Protein AF-A0A955QRC3-F1 (afdb_monomer)

Foldseek 3Di:
DDDDDDDDPPPVPPVPPVVCVVCVVVVQPPQEAADDDPPPDADDQKDKDWDWDADPNDIKIKMKMKGFADPDDGHYPLLVLLVVLVVVVQVVCCVVPVDHDPPHDDDPVSSCVSSVHDPDPVSSVVSVSSVVRQCRMKMWMWMDDPPDIDIDMDGPDPDDDDDDDDDD

pLDDT: mean 80.68, std 18.02, range [31.7, 97.19]

Nearest PDB structures (foldseek):
  5tbf-assembly1_B  TM=7.190E-01  e=4.037E-05  Vibrio cholerae
  3aae-assembly1_A  TM=4.212E-01  e=6.465E+00  Gallus gallus
  2e3r-assembly1_A  TM=3.367E-01  e=7.789E+00  Homo sapiens

Structure (mmCIF, N/CA/C/O backbone):
data_AF-A0A955QRC3-F1
#
_entry.id   AF-A0A955QRC3-F1
#
loop_
_atom_site.group_PDB
_atom_site.id
_atom_site.type_symbol
_atom_site.label_atom_id
_atom_site.label_alt_id
_atom_site.label_comp_id
_atom_site.label_asym_id
_atom_site.label_entity_id
_atom_site.label_seq_id
_atom_site.pdbx_PDB_ins_code
_atom_site.Cartn_x
_atom_site.Cartn_y
_atom_site.Cartn_z
_atom_site.occupancy
_atom_site.B_iso_or_equiv
_atom_site.auth_seq_id
_atom_site.auth_comp_id
_atom_site.auth_asym_id
_atom_site.auth_atom_id
_atom_site.pdbx_PDB_model_num
ATOM 1 N N . MET A 1 1 ? -54.615 -20.384 0.989 1.00 40.84 1 MET A N 1
ATOM 2 C CA . MET A 1 1 ? -53.995 -19.563 -0.076 1.00 40.84 1 MET A CA 1
ATOM 3 C C . MET A 1 1 ? -52.581 -19.207 0.363 1.00 40.84 1 MET A C 1
ATOM 5 O O . MET A 1 1 ? -52.415 -18.686 1.458 1.00 40.84 1 MET A O 1
ATOM 9 N N . LYS A 1 2 ? -51.570 -19.609 -0.416 1.00 36.28 2 LYS A N 1
ATOM 10 C CA . LYS A 1 2 ? -50.143 -19.397 -0.118 1.00 36.28 2 LYS A CA 1
ATOM 11 C C . LYS A 1 2 ? -49.792 -17.924 -0.366 1.00 36.28 2 LYS A C 1
ATOM 13 O O . LYS A 1 2 ? -50.120 -17.412 -1.429 1.00 36.28 2 LYS A O 1
ATOM 18 N N . LYS A 1 3 ? -49.151 -17.258 0.601 1.00 38.81 3 LYS A N 1
ATOM 19 C CA . LYS A 1 3 ? -48.540 -15.935 0.399 1.00 38.81 3 LYS A CA 1
ATOM 20 C C . LYS A 1 3 ? -47.285 -16.113 -0.459 1.00 38.81 3 LYS A C 1
ATOM 22 O O . LYS A 1 3 ? -46.426 -16.920 -0.110 1.00 38.81 3 LYS A O 1
ATOM 27 N N . SER A 1 4 ? -47.216 -15.399 -1.574 1.00 38.09 4 SER A N 1
ATOM 28 C CA . SER A 1 4 ? -46.005 -15.215 -2.373 1.00 38.09 4 SER A CA 1
ATOM 29 C C . SER A 1 4 ? -44.936 -14.468 -1.557 1.00 38.09 4 SER A C 1
ATOM 31 O O . SER A 1 4 ? -45.292 -13.624 -0.727 1.00 38.09 4 SER A O 1
ATOM 33 N N . PRO A 1 5 ? -43.640 -14.778 -1.738 1.00 42.66 5 PRO A N 1
ATOM 34 C CA . PRO A 1 5 ? -42.565 -14.005 -1.128 1.00 42.66 5 PRO A CA 1
ATOM 35 C C . PRO A 1 5 ? -42.422 -12.650 -1.848 1.00 42.66 5 PRO A C 1
ATOM 37 O O . PRO A 1 5 ? -42.706 -12.581 -3.046 1.00 42.66 5 PRO A O 1
ATOM 40 N N . PRO A 1 6 ? -42.023 -11.574 -1.146 1.00 40.44 6 PRO A N 1
ATOM 41 C CA . PRO A 1 6 ? -41.740 -10.299 -1.786 1.00 40.44 6 PRO A CA 1
ATOM 42 C C . PRO A 1 6 ? -40.516 -10.410 -2.699 1.00 40.44 6 PRO A C 1
ATOM 44 O O . PRO A 1 6 ? -39.547 -11.102 -2.380 1.00 40.44 6 PRO A O 1
ATOM 47 N N . ASP A 1 7 ? -40.660 -9.725 -3.830 1.00 37.44 7 ASP A N 1
ATOM 48 C CA . ASP A 1 7 ? -39.796 -9.673 -5.002 1.00 37.44 7 ASP A CA 1
ATOM 49 C C . ASP A 1 7 ? -38.316 -9.457 -4.700 1.00 37.44 7 ASP A C 1
ATOM 51 O O . ASP A 1 7 ? -37.928 -8.818 -3.716 1.00 37.44 7 ASP A O 1
ATOM 55 N N . SER A 1 8 ? -37.509 -10.005 -5.603 1.00 37.31 8 SER A N 1
ATOM 56 C CA . SER A 1 8 ? -36.061 -9.941 -5.615 1.00 37.31 8 SER A CA 1
ATOM 57 C C . SER A 1 8 ? -35.552 -8.517 -5.446 1.00 37.31 8 SER A C 1
ATOM 59 O O . SER A 1 8 ? -35.914 -7.573 -6.142 1.00 37.31 8 SER A O 1
ATOM 61 N N . THR A 1 9 ? -34.638 -8.414 -4.496 1.00 40.16 9 THR A N 1
ATOM 62 C CA . THR A 1 9 ? -33.680 -7.344 -4.301 1.00 40.16 9 THR A CA 1
ATOM 63 C C . THR A 1 9 ? -32.808 -7.167 -5.547 1.00 40.16 9 THR A C 1
ATOM 65 O O . THR A 1 9 ? -31.620 -7.462 -5.508 1.00 40.16 9 THR A O 1
ATOM 68 N N . ASP A 1 10 ? -33.351 -6.639 -6.636 1.00 35.91 10 ASP A N 1
ATOM 69 C CA . ASP A 1 10 ? -32.540 -6.101 -7.726 1.00 35.91 10 ASP A CA 1
ATOM 70 C C . ASP A 1 10 ? -32.256 -4.631 -7.415 1.00 35.91 10 ASP A C 1
ATOM 72 O O . ASP A 1 10 ? -32.637 -3.691 -8.108 1.00 35.91 10 ASP A O 1
ATOM 76 N N . LEU A 1 11 ? -31.552 -4.443 -6.292 1.00 34.88 11 LEU A N 1
ATOM 77 C CA . LEU A 1 11 ? -30.587 -3.363 -6.218 1.00 34.88 11 LEU A CA 1
ATOM 78 C C . LEU A 1 11 ? -29.643 -3.637 -7.384 1.00 34.88 11 LEU A C 1
ATOM 80 O O . LEU A 1 11 ? -28.850 -4.576 -7.312 1.00 34.88 11 LEU A O 1
ATOM 84 N N . GLU A 1 12 ? -29.746 -2.849 -8.451 1.00 34.78 12 GLU A N 1
ATOM 85 C CA . GLU A 1 12 ? -28.643 -2.655 -9.382 1.00 34.78 12 GLU A CA 1
ATOM 86 C C . GLU A 1 12 ? -27.457 -2.170 -8.545 1.00 34.78 12 GLU A C 1
ATOM 88 O O . GLU A 1 12 ? -27.216 -0.979 -8.344 1.00 34.78 12 GLU A O 1
ATOM 93 N N . VAL A 1 13 ? -26.731 -3.128 -7.973 1.00 38.34 13 VAL A N 1
ATOM 94 C CA . VAL A 1 13 ? -25.383 -2.930 -7.495 1.00 38.34 13 VAL A CA 1
ATOM 95 C C . VAL A 1 13 ? -24.635 -2.644 -8.777 1.00 38.34 13 VAL A C 1
ATOM 97 O O . VAL A 1 13 ? -24.210 -3.563 -9.473 1.00 38.34 13 VAL A O 1
ATOM 100 N N . LEU A 1 14 ? -24.542 -1.358 -9.122 1.00 31.70 14 LEU A N 1
ATOM 101 C CA . LEU A 1 14 ? -23.488 -0.849 -9.977 1.00 31.70 14 LEU A CA 1
ATOM 102 C C . LEU A 1 14 ? -22.230 -1.544 -9.473 1.00 31.70 14 LEU A C 1
ATOM 104 O O . LEU A 1 14 ? -21.795 -1.295 -8.345 1.00 31.70 14 LEU A O 1
ATOM 108 N N . ILE A 1 15 ? -21.741 -2.520 -10.238 1.00 42.50 15 ILE A N 1
ATOM 109 C CA . ILE A 1 15 ? -20.536 -3.259 -9.894 1.00 42.50 15 ILE A CA 1
ATOM 110 C C . ILE A 1 15 ? -19.426 -2.233 -10.077 1.00 42.50 15 ILE A C 1
ATOM 112 O O . ILE A 1 15 ? -18.845 -2.116 -11.155 1.00 42.50 15 ILE A O 1
ATOM 116 N N . GLU A 1 16 ? -19.211 -1.404 -9.052 1.00 41.19 16 GLU A N 1
ATOM 117 C CA . GLU A 1 16 ? -18.112 -0.457 -9.021 1.00 41.19 16 GLU A CA 1
ATOM 118 C C . GLU A 1 16 ? -16.853 -1.275 -9.320 1.00 41.19 16 GLU A C 1
ATOM 120 O O . GLU A 1 16 ? -16.638 -2.319 -8.683 1.00 41.19 16 GLU A O 1
ATOM 125 N N . PRO A 1 17 ? -16.031 -0.860 -10.302 1.00 47.69 17 PRO A N 1
ATOM 126 C CA . PRO A 1 17 ? -14.770 -1.520 -10.567 1.00 47.69 17 PRO A CA 1
ATOM 127 C C . PRO A 1 17 ? -14.032 -1.704 -9.245 1.00 47.69 17 PRO A C 1
ATOM 129 O O . PRO A 1 17 ? -13.860 -0.750 -8.490 1.00 47.69 17 PRO A O 1
ATOM 132 N N . ARG A 1 18 ? -13.610 -2.936 -8.951 1.00 48.16 18 ARG A N 1
ATOM 133 C CA . ARG A 1 18 ? -13.027 -3.338 -7.658 1.00 48.16 18 ARG A CA 1
ATOM 134 C C . ARG A 1 18 ? -11.881 -2.421 -7.185 1.00 48.16 18 ARG A C 1
ATOM 136 O O . ARG A 1 18 ? -11.652 -2.303 -5.985 1.00 48.16 18 ARG A O 1
ATOM 143 N N . TYR A 1 19 ? -11.219 -1.731 -8.113 1.00 49.03 19 TYR A N 1
ATOM 144 C CA . TYR A 1 19 ? -10.230 -0.679 -7.862 1.00 49.03 19 TYR A CA 1
ATOM 145 C C . TYR A 1 19 ? -10.760 0.511 -7.061 1.00 49.03 19 TYR A C 1
ATOM 147 O O . TYR A 1 19 ? -10.094 0.962 -6.135 1.00 49.03 19 TYR A O 1
ATOM 155 N N . LEU A 1 20 ? -11.975 0.983 -7.363 1.00 51.47 20 LEU A N 1
ATOM 156 C CA . LEU A 1 20 ? -12.601 2.086 -6.634 1.00 51.47 20 LEU A CA 1
ATOM 157 C C . LEU A 1 20 ? -12.801 1.714 -5.164 1.00 51.47 20 LEU A C 1
ATOM 159 O O . LEU A 1 20 ? -12.727 2.584 -4.306 1.00 51.47 20 LEU A O 1
ATOM 163 N N . LEU A 1 21 ? -12.981 0.426 -4.848 1.00 60.16 21 LEU A N 1
ATOM 164 C CA . LEU A 1 21 ? -13.112 -0.045 -3.470 1.00 60.16 21 LEU A CA 1
ATOM 165 C C . LEU A 1 21 ? -11.770 -0.060 -2.732 1.00 60.16 21 LEU A C 1
ATOM 167 O O . LEU A 1 21 ? -11.716 0.410 -1.597 1.00 60.16 21 LEU A O 1
ATOM 171 N N . ALA A 1 22 ? -10.698 -0.565 -3.350 1.00 63.50 22 ALA A N 1
ATOM 172 C CA . ALA A 1 22 ? -9.377 -0.602 -2.718 1.00 63.50 22 ALA A CA 1
ATOM 173 C C . ALA A 1 22 ? -8.810 0.810 -2.521 1.00 63.50 22 ALA A C 1
ATOM 175 O O . ALA A 1 22 ? -8.387 1.143 -1.413 1.00 63.50 22 ALA A O 1
ATOM 176 N N . GLU A 1 23 ? -8.912 1.681 -3.529 1.00 63.22 23 GLU A N 1
ATOM 177 C CA . GLU A 1 23 ? -8.509 3.082 -3.407 1.00 63.22 23 GLU A CA 1
ATOM 178 C C . GLU A 1 23 ? -9.350 3.831 -2.373 1.00 63.22 23 GLU A C 1
ATOM 180 O O . GLU A 1 23 ? -8.791 4.523 -1.530 1.00 63.22 23 GLU A O 1
ATOM 185 N N . LYS A 1 24 ? -10.680 3.671 -2.370 1.00 68.62 24 LYS A N 1
ATOM 186 C CA . LYS A 1 24 ? -11.564 4.307 -1.377 1.00 68.62 24 LYS A CA 1
ATOM 187 C C . LYS A 1 24 ? -11.264 3.830 0.041 1.00 68.62 24 LYS A C 1
ATOM 189 O O . LYS A 1 24 ? -11.258 4.637 0.970 1.00 68.62 24 LYS A O 1
ATOM 194 N N . GLN A 1 25 ? -10.992 2.537 0.221 1.00 69.25 25 GLN A N 1
ATOM 195 C CA . GLN A 1 25 ? -10.632 1.991 1.527 1.00 69.25 25 GLN A CA 1
ATOM 196 C C . GLN A 1 25 ? -9.243 2.450 1.970 1.00 69.25 25 GLN A C 1
ATOM 198 O O . GLN A 1 25 ? -9.099 2.926 3.093 1.00 69.25 25 GLN A O 1
ATOM 203 N N . LEU A 1 26 ? -8.233 2.394 1.103 1.00 71.44 26 LEU A N 1
ATOM 204 C CA . LEU A 1 26 ? -6.880 2.836 1.439 1.00 71.44 26 LEU A CA 1
ATOM 205 C C . LEU A 1 26 ? -6.774 4.358 1.583 1.00 71.44 26 LEU A C 1
ATOM 207 O O . LEU A 1 26 ? -6.000 4.818 2.412 1.00 71.44 26 LEU A O 1
ATOM 211 N N . ALA A 1 27 ? -7.571 5.144 0.855 1.00 71.94 27 ALA A N 1
ATOM 212 C CA . ALA A 1 27 ? -7.645 6.598 1.011 1.00 71.94 27 ALA A CA 1
ATOM 213 C C . ALA A 1 27 ? -8.239 7.010 2.365 1.00 71.94 27 ALA A C 1
ATOM 215 O O . ALA A 1 27 ? -7.903 8.073 2.883 1.00 71.94 27 ALA A O 1
ATOM 216 N N . SER A 1 28 ? -9.085 6.164 2.965 1.00 70.75 28 SER A N 1
ATOM 217 C CA . SER A 1 28 ? -9.584 6.381 4.330 1.00 70.75 28 SER A CA 1
ATOM 218 C C . SER A 1 28 ? -8.516 6.145 5.406 1.00 70.75 28 SER A C 1
ATOM 220 O O . SER A 1 28 ? -8.696 6.540 6.559 1.00 70.75 28 SER A O 1
ATOM 222 N N . ILE A 1 29 ? -7.388 5.527 5.037 1.00 81.12 29 ILE A N 1
ATOM 223 C CA . ILE A 1 29 ? -6.271 5.240 5.929 1.00 81.12 29 ILE A CA 1
ATOM 224 C C . ILE A 1 29 ? -5.155 6.266 5.669 1.00 81.12 29 ILE A C 1
ATOM 226 O O . ILE A 1 29 ? -4.750 6.457 4.523 1.00 81.12 29 ILE A O 1
ATOM 230 N N . PRO A 1 30 ? -4.594 6.924 6.701 1.00 74.94 30 PRO A N 1
ATOM 231 C CA . PRO A 1 30 ? -3.648 8.030 6.528 1.00 74.94 30 PRO A CA 1
ATOM 232 C C . PRO A 1 30 ? -2.226 7.569 6.142 1.00 74.94 30 PRO A C 1
ATOM 234 O O . PRO A 1 30 ? -1.238 8.028 6.713 1.00 74.94 30 PRO A O 1
ATOM 237 N N . LEU A 1 31 ? -2.085 6.648 5.188 1.00 83.00 31 LEU A N 1
ATOM 238 C CA . LEU A 1 31 ? -0.810 6.008 4.860 1.00 83.00 31 LEU A CA 1
ATOM 239 C C . LEU A 1 31 ? 0.036 6.818 3.862 1.00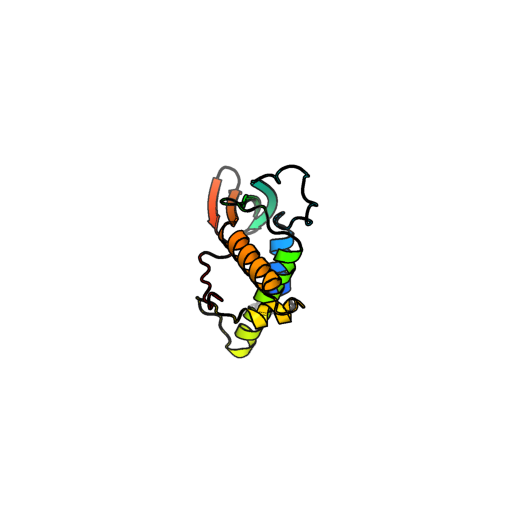 83.00 31 LEU A C 1
ATOM 241 O O . LEU A 1 31 ? 1.257 6.835 3.993 1.00 83.00 31 LEU A O 1
ATOM 245 N N . TRP A 1 32 ? -0.595 7.514 2.911 1.00 85.81 32 TRP A N 1
ATOM 246 C CA . TRP A 1 32 ? 0.087 8.252 1.844 1.00 85.81 32 TRP A CA 1
ATOM 247 C C . TRP A 1 32 ? 0.487 9.658 2.303 1.00 85.81 32 TRP A C 1
ATOM 249 O O . TRP A 1 32 ? -0.358 10.456 2.706 1.00 85.81 32 TRP A O 1
ATOM 259 N N . GLU A 1 33 ? 1.775 9.989 2.228 1.00 83.25 33 GLU A N 1
ATOM 260 C CA . GLU A 1 33 ? 2.295 11.313 2.571 1.00 83.25 33 GLU A CA 1
ATOM 261 C C . GLU A 1 33 ? 2.654 12.153 1.337 1.00 83.25 33 GLU A C 1
ATOM 263 O O . GLU A 1 33 ? 3.191 11.649 0.346 1.00 83.25 33 GLU A O 1
ATOM 268 N N . PRO A 1 34 ? 2.465 13.480 1.391 1.00 80.25 34 PRO A N 1
ATOM 269 C CA . PRO A 1 34 ? 3.134 14.366 0.455 1.00 80.25 34 PRO A CA 1
ATOM 270 C C . PRO A 1 34 ? 4.650 14.167 0.548 1.00 80.25 34 PRO A C 1
ATOM 272 O O . PRO A 1 34 ? 5.216 14.095 1.642 1.00 80.25 34 PRO A O 1
ATOM 275 N N . LYS A 1 35 ? 5.333 14.124 -0.597 1.00 73.38 35 LYS A N 1
ATOM 276 C CA . LYS A 1 35 ? 6.797 14.055 -0.631 1.00 73.38 35 LYS A CA 1
ATOM 277 C C . LYS A 1 35 ? 7.390 15.290 0.062 1.00 73.38 35 LYS A C 1
ATOM 279 O O . LYS A 1 35 ? 7.248 16.412 -0.422 1.00 73.38 35 LYS A O 1
ATOM 284 N N . LYS A 1 36 ? 8.062 15.097 1.199 1.00 69.50 36 LYS A N 1
ATOM 285 C CA . LYS A 1 36 ? 8.731 16.184 1.930 1.00 69.50 36 LYS A CA 1
ATOM 286 C C . LYS A 1 36 ? 10.056 16.546 1.249 1.00 69.50 36 LYS A C 1
ATOM 288 O O . LYS A 1 36 ? 10.780 15.671 0.776 1.00 69.50 36 LYS A O 1
ATOM 293 N N . LYS A 1 37 ? 10.390 17.843 1.208 1.00 58.66 37 LYS A N 1
ATOM 294 C CA . LYS A 1 37 ? 11.740 18.304 0.838 1.00 58.66 37 LYS A CA 1
ATOM 295 C C . LYS A 1 37 ? 12.726 17.882 1.935 1.00 58.66 37 LYS A C 1
ATOM 297 O O . LYS A 1 37 ? 12.396 17.973 3.119 1.00 58.66 37 LYS A O 1
ATOM 302 N N . THR A 1 38 ? 13.909 17.426 1.532 1.00 50.22 38 THR A N 1
ATOM 303 C CA . THR A 1 38 ? 14.991 16.972 2.417 1.00 50.22 38 THR A CA 1
ATOM 304 C C . THR A 1 38 ? 15.255 18.001 3.525 1.00 50.22 38 THR A C 1
ATOM 306 O O . THR A 1 38 ? 15.421 19.180 3.227 1.00 50.22 38 THR A O 1
ATOM 309 N N . GLY A 1 39 ? 15.267 17.570 4.792 1.00 52.88 39 GLY A N 1
ATOM 310 C CA . GLY A 1 39 ? 15.620 18.416 5.945 1.00 52.88 39 GLY A CA 1
ATOM 311 C C . GLY A 1 39 ? 14.468 18.851 6.861 1.00 52.88 39 GLY A C 1
ATOM 312 O O . GLY A 1 39 ? 14.726 19.443 7.903 1.00 52.88 39 GLY A O 1
ATOM 313 N N . LYS A 1 40 ? 13.205 18.540 6.539 1.00 51.81 40 LYS A N 1
ATOM 314 C CA . LYS A 1 40 ? 12.091 18.697 7.494 1.00 51.81 40 LYS A CA 1
ATOM 315 C C . LYS A 1 40 ? 11.902 17.397 8.280 1.00 51.81 40 LYS A C 1
ATOM 317 O O . LYS A 1 40 ? 11.967 16.331 7.681 1.00 51.81 40 LYS A O 1
ATOM 322 N N . GLY A 1 41 ? 11.727 17.521 9.601 1.00 57.22 41 GLY A N 1
ATOM 323 C CA . GLY A 1 41 ? 11.829 16.456 10.610 1.00 57.22 41 GLY A CA 1
ATOM 324 C C . GLY A 1 41 ? 11.177 15.110 10.274 1.00 57.22 41 GLY A C 1
ATOM 325 O O . GLY A 1 41 ? 10.283 15.015 9.430 1.00 57.22 41 GLY A O 1
ATOM 326 N N . GLN A 1 42 ? 11.657 14.064 10.956 1.00 62.22 42 GLN A N 1
ATOM 327 C CA . GLN A 1 42 ? 11.239 12.678 10.734 1.00 62.22 42 GLN A CA 1
ATOM 328 C C . GLN A 1 42 ? 9.709 12.567 10.762 1.00 62.22 42 GLN A C 1
ATOM 330 O O . GLN A 1 42 ? 9.061 13.062 11.685 1.00 62.22 42 GLN A O 1
ATOM 335 N N . SER A 1 43 ? 9.123 11.947 9.730 1.00 65.94 43 SER A N 1
ATOM 336 C CA . SER A 1 43 ? 7.700 11.606 9.765 1.00 65.94 43 SER A CA 1
ATOM 337 C C . SER A 1 43 ? 7.424 10.719 10.982 1.00 65.94 43 SER A C 1
ATOM 339 O O . SER A 1 43 ? 8.270 9.879 11.313 1.00 65.94 43 SER A O 1
ATOM 341 N N . PRO A 1 44 ? 6.269 10.893 11.651 1.00 76.25 44 PRO A N 1
ATOM 342 C CA . PRO A 1 44 ? 5.880 9.995 12.727 1.00 76.25 44 PRO A CA 1
ATOM 343 C C . PRO A 1 44 ? 5.920 8.559 12.203 1.00 76.25 44 PRO A C 1
ATOM 345 O O . PRO A 1 44 ? 5.594 8.317 11.042 1.00 76.25 44 PRO A O 1
ATOM 348 N N . ARG A 1 45 ? 6.363 7.616 13.037 1.00 86.88 45 ARG A N 1
ATOM 349 C CA . ARG A 1 45 ? 6.455 6.195 12.661 1.00 86.88 45 ARG A CA 1
ATOM 350 C C . ARG A 1 45 ? 5.135 5.446 12.809 1.00 86.88 45 ARG A C 1
ATOM 352 O O . ARG A 1 45 ? 5.029 4.311 12.354 1.00 86.88 45 ARG A O 1
ATOM 359 N N . GLU A 1 46 ? 4.148 6.103 13.404 1.00 90.12 46 GLU A N 1
ATOM 360 C CA . GLU A 1 46 ? 2.826 5.581 13.704 1.00 90.12 46 GLU A CA 1
ATOM 361 C C . GLU A 1 46 ? 1.762 6.599 13.290 1.00 90.12 46 GLU A C 1
ATOM 363 O O . GLU A 1 46 ? 1.939 7.807 13.476 1.00 90.12 46 GLU A O 1
ATOM 368 N N . LYS A 1 47 ? 0.645 6.109 12.753 1.00 90.25 47 LYS A N 1
ATOM 369 C CA . LYS A 1 47 ? -0.566 6.894 12.514 1.00 90.25 47 LYS A CA 1
ATOM 370 C C . LYS A 1 47 ? -1.790 6.088 12.899 1.00 90.25 47 LYS A C 1
ATOM 372 O O . LYS A 1 47 ? -1.842 4.898 12.622 1.00 90.25 47 LYS A O 1
ATOM 377 N N . THR A 1 48 ? -2.797 6.751 13.450 1.00 90.62 48 THR A N 1
ATOM 378 C CA . THR A 1 48 ? -4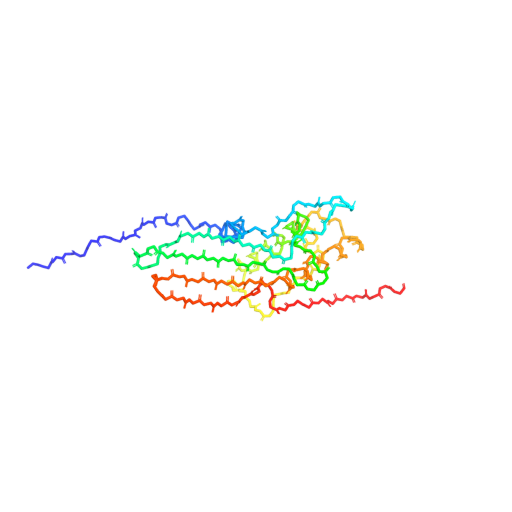.021 6.095 13.910 1.00 90.62 48 THR A CA 1
ATOM 379 C C . THR A 1 48 ? -5.236 6.787 13.315 1.00 90.62 48 THR A C 1
ATOM 381 O O . THR A 1 48 ? -5.327 8.013 13.340 1.00 90.62 48 THR A O 1
ATOM 384 N N . VAL A 1 49 ? -6.174 6.004 12.788 1.00 89.88 49 VAL A N 1
ATOM 385 C CA . VAL A 1 49 ? -7.478 6.476 12.316 1.00 89.88 49 VAL A CA 1
ATOM 386 C C . VAL A 1 49 ? -8.581 5.650 12.962 1.00 89.88 49 VAL A C 1
ATOM 388 O O . VAL A 1 49 ? -8.496 4.427 13.026 1.00 89.88 49 VAL A O 1
ATOM 391 N N . GLY A 1 50 ? -9.612 6.322 13.466 1.00 88.06 50 GLY A N 1
ATOM 392 C CA . GLY A 1 50 ? -10.798 5.687 14.028 1.00 88.06 50 GLY A CA 1
ATOM 393 C C . GLY A 1 50 ? -12.025 6.009 13.189 1.00 88.06 50 GLY A C 1
ATOM 394 O O . GLY A 1 50 ? -12.218 7.156 12.791 1.00 88.06 50 GLY A O 1
ATOM 395 N N . PHE A 1 51 ? -12.875 5.018 12.948 1.00 85.94 51 PHE A N 1
ATOM 396 C CA . PHE A 1 51 ? -14.179 5.211 12.323 1.00 85.94 51 PHE A CA 1
ATOM 397 C C . PHE A 1 51 ? -15.225 4.275 12.933 1.00 85.94 51 PHE A C 1
ATOM 399 O O . PHE A 1 51 ? -14.915 3.297 13.614 1.00 85.94 51 PHE A O 1
ATOM 406 N N . THR A 1 52 ? -16.496 4.602 12.710 1.00 85.88 52 THR A N 1
ATOM 407 C CA . THR A 1 52 ? -17.628 3.767 13.129 1.00 85.88 52 THR A CA 1
ATOM 408 C C . THR A 1 52 ? -18.226 3.108 11.895 1.00 85.88 52 THR A C 1
ATOM 410 O O . THR A 1 52 ? -18.454 3.776 10.891 1.00 85.88 52 THR A O 1
ATOM 413 N N . THR A 1 53 ? -18.479 1.803 11.958 1.00 83.12 53 THR A N 1
ATOM 414 C CA . THR A 1 53 ? -19.155 1.052 10.889 1.00 83.12 53 THR A CA 1
ATOM 415 C C . THR A 1 53 ? -20.277 0.199 11.468 1.00 83.12 53 THR A C 1
ATOM 417 O O . THR A 1 53 ? -20.331 -0.012 12.677 1.00 83.12 53 THR A O 1
ATOM 420 N N . VAL A 1 54 ? -21.199 -0.280 10.637 1.00 81.06 54 VAL A N 1
ATOM 421 C CA . VAL A 1 54 ? -22.330 -1.105 11.077 1.00 81.06 54 VAL A CA 1
ATOM 422 C C . VAL A 1 54 ? -22.060 -2.564 10.727 1.00 81.06 54 VAL A C 1
ATOM 424 O O . VAL A 1 54 ? -21.911 -2.915 9.561 1.00 81.06 54 VAL A O 1
ATOM 427 N N . VAL A 1 55 ? -22.037 -3.440 11.733 1.00 77.19 55 VAL A N 1
ATOM 428 C CA . VAL A 1 55 ? -21.919 -4.893 11.542 1.00 77.19 55 VAL A CA 1
ATOM 429 C C . VAL A 1 55 ? -23.116 -5.568 12.189 1.00 77.19 55 VAL A C 1
ATOM 431 O O . VAL A 1 55 ? -23.360 -5.403 13.382 1.00 77.19 55 VAL A O 1
ATOM 434 N N . LYS A 1 56 ? -23.880 -6.334 11.398 1.00 81.38 56 LYS A N 1
ATOM 435 C CA . LYS A 1 56 ? -25.131 -6.983 11.842 1.00 81.38 56 LYS A CA 1
ATOM 436 C C . LYS A 1 56 ? -26.117 -5.990 12.490 1.00 81.38 56 LYS A C 1
ATOM 438 O O . LYS A 1 56 ? -26.688 -6.275 13.538 1.00 81.38 56 LYS A O 1
ATOM 443 N N . GLY A 1 57 ? -26.259 -4.801 11.897 1.00 84.31 57 GLY A N 1
ATOM 444 C CA . GLY A 1 57 ? -27.166 -3.748 12.373 1.00 84.31 57 GLY A CA 1
ATOM 445 C C . GLY A 1 57 ? -26.703 -2.993 13.625 1.00 84.31 57 GLY A C 1
ATOM 446 O O . GLY A 1 57 ? -27.428 -2.126 14.100 1.00 84.31 57 GLY A O 1
ATOM 447 N N . LYS A 1 58 ? -25.511 -3.287 14.165 1.00 83.38 58 LYS A N 1
ATOM 448 C CA . LYS A 1 58 ? -24.962 -2.600 15.343 1.00 83.38 58 LYS A CA 1
ATOM 449 C C . LYS A 1 58 ? -23.782 -1.705 14.967 1.00 83.38 58 LYS A C 1
ATOM 451 O O . LYS A 1 58 ? -22.901 -2.174 14.239 1.00 83.38 58 LYS A O 1
ATOM 456 N N . PRO A 1 59 ? -23.725 -0.457 15.466 1.00 85.00 59 PRO A N 1
ATOM 457 C CA . PRO A 1 59 ? -22.553 0.385 15.291 1.00 85.00 59 PRO A CA 1
ATOM 458 C C . PRO A 1 59 ? -21.383 -0.199 16.089 1.00 85.00 59 PRO A C 1
ATOM 460 O O . PRO A 1 59 ? -21.495 -0.460 17.286 1.00 85.00 59 PRO A O 1
ATOM 463 N N . ILE A 1 60 ? -20.258 -0.397 15.416 1.00 88.81 60 ILE A N 1
ATOM 464 C CA . ILE A 1 60 ? -19.000 -0.861 15.991 1.00 88.81 60 ILE A CA 1
ATOM 465 C C . ILE A 1 60 ? -17.914 0.184 15.745 1.00 88.81 60 ILE A C 1
ATOM 467 O O . ILE A 1 60 ? -17.862 0.802 14.678 1.00 88.81 60 ILE A O 1
ATOM 471 N N . LYS A 1 61 ? -17.032 0.375 16.729 1.00 90.75 61 LYS A N 1
ATOM 472 C CA . LYS A 1 61 ? -15.857 1.240 16.578 1.00 90.75 61 LYS A CA 1
ATOM 473 C C . LYS A 1 61 ? -14.703 0.414 16.028 1.00 90.75 61 LYS A C 1
ATOM 475 O O . LYS A 1 61 ? -14.440 -0.686 16.517 1.00 90.75 61 LYS A O 1
ATOM 480 N N . VAL A 1 62 ? -14.032 0.946 15.016 1.00 90.88 62 VAL A N 1
ATOM 481 C CA . VAL A 1 62 ? -12.837 0.357 14.417 1.00 90.88 62 VAL A CA 1
ATOM 482 C C . VAL A 1 62 ? -11.732 1.398 14.460 1.00 90.88 62 VAL A C 1
ATOM 484 O O . VAL A 1 62 ? -11.909 2.512 13.973 1.00 90.88 62 VAL A O 1
ATOM 487 N N . THR A 1 63 ? -10.597 1.022 15.031 1.00 91.75 63 THR A N 1
ATOM 488 C CA . THR A 1 63 ? -9.373 1.819 15.040 1.00 91.75 63 THR A CA 1
ATOM 489 C C . THR A 1 63 ? -8.322 1.074 14.236 1.00 91.75 63 THR A C 1
ATOM 491 O O . THR A 1 63 ? -8.061 -0.097 14.499 1.00 91.75 63 THR A O 1
ATOM 494 N N . ILE A 1 64 ? -7.724 1.745 13.258 1.00 91.75 64 ILE A N 1
ATOM 495 C CA . ILE A 1 64 ? -6.604 1.232 12.474 1.00 91.75 64 ILE A CA 1
ATOM 496 C C . ILE A 1 64 ? -5.372 2.044 12.852 1.00 91.75 64 ILE A C 1
ATOM 498 O O . ILE A 1 64 ? -5.331 3.257 12.634 1.00 91.75 64 ILE A O 1
ATOM 502 N N . LYS A 1 65 ? -4.368 1.366 13.398 1.00 92.88 65 LYS A N 1
ATOM 503 C CA . LYS A 1 65 ? -3.026 1.897 13.599 1.00 92.88 65 LYS A CA 1
ATOM 504 C C . LYS A 1 65 ? -2.135 1.391 12.468 1.00 92.88 65 LYS A C 1
ATOM 506 O O . LYS A 1 65 ? -2.069 0.196 12.204 1.00 92.88 65 LYS A O 1
ATOM 511 N N . VAL A 1 66 ? -1.450 2.305 11.798 1.00 92.44 66 VAL A N 1
ATOM 512 C CA . VAL A 1 66 ? -0.478 2.012 10.747 1.00 92.44 66 VAL A CA 1
ATOM 513 C C . VAL A 1 66 ? 0.909 2.324 11.276 1.00 92.44 66 VAL A C 1
ATOM 515 O O . VAL A 1 66 ? 1.152 3.419 11.785 1.00 92.44 66 VAL A O 1
ATOM 518 N N . LEU A 1 67 ? 1.818 1.370 11.129 1.00 91.50 67 LEU A N 1
ATOM 519 C CA . LEU A 1 67 ? 3.193 1.454 11.593 1.00 91.50 67 LEU A CA 1
ATOM 520 C C . LEU A 1 67 ? 4.129 1.359 10.389 1.00 91.50 67 LEU A C 1
ATOM 522 O O . LEU A 1 67 ? 4.063 0.421 9.594 1.00 91.50 67 LEU A O 1
ATOM 526 N N . SER A 1 68 ? 5.017 2.340 10.253 1.00 88.75 68 SER A N 1
ATOM 527 C CA . SER A 1 68 ? 6.111 2.278 9.280 1.00 88.75 68 SER A CA 1
ATOM 528 C C . SER A 1 68 ? 7.275 1.462 9.848 1.00 88.75 68 SER A C 1
ATOM 530 O O . SER A 1 68 ? 7.821 1.797 10.901 1.00 88.75 68 SER A O 1
ATOM 532 N N . GLY A 1 69 ? 7.642 0.376 9.167 1.00 82.81 69 GLY A N 1
ATOM 533 C CA . GLY A 1 69 ? 8.685 -0.545 9.616 1.00 82.81 69 GLY A CA 1
ATOM 534 C C . GLY A 1 69 ? 10.102 -0.188 9.153 1.00 82.81 69 GLY A C 1
ATOM 535 O O . GLY A 1 69 ? 10.324 0.419 8.102 1.00 82.81 69 GLY A O 1
ATOM 536 N N . GLY A 1 70 ? 11.095 -0.620 9.936 1.00 77.75 70 GLY A N 1
ATOM 537 C CA . GLY A 1 70 ? 12.520 -0.523 9.601 1.00 77.75 70 GLY A CA 1
ATOM 538 C C . GLY A 1 70 ? 13.012 0.911 9.373 1.00 77.75 70 GLY A C 1
ATOM 539 O O . GLY A 1 70 ? 12.638 1.849 10.077 1.00 77.75 70 GLY A O 1
ATOM 540 N N . ASN A 1 71 ? 13.842 1.108 8.347 1.00 80.50 71 ASN A N 1
ATOM 541 C CA . ASN A 1 71 ? 14.392 2.422 7.983 1.00 80.50 71 ASN A CA 1
ATOM 542 C C . ASN A 1 71 ? 13.506 3.201 6.994 1.00 80.50 71 ASN A C 1
ATOM 544 O O . ASN A 1 71 ? 13.960 4.168 6.382 1.00 80.50 71 ASN A O 1
ATOM 548 N N . TYR A 1 72 ? 12.250 2.782 6.823 1.00 85.88 72 TYR A N 1
ATOM 549 C CA . TYR A 1 72 ? 11.336 3.352 5.845 1.00 85.88 72 TYR A CA 1
ATOM 550 C C . TYR A 1 72 ? 10.356 4.347 6.469 1.00 85.88 72 TYR A C 1
ATOM 552 O O . TYR A 1 72 ? 9.668 4.057 7.441 1.00 85.88 72 TYR A O 1
ATOM 560 N N . GLU A 1 73 ? 10.270 5.527 5.867 1.00 88.12 73 GLU A N 1
ATOM 561 C CA . GLU A 1 73 ? 9.156 6.458 6.061 1.00 88.12 73 GLU A CA 1
ATOM 562 C C . GLU A 1 73 ? 7.856 5.909 5.443 1.00 88.12 73 GLU A C 1
ATOM 564 O O . GLU A 1 73 ? 7.888 4.989 4.618 1.00 88.12 73 GLU A O 1
ATOM 569 N N . PHE A 1 74 ? 6.723 6.526 5.787 1.00 90.62 74 PHE A N 1
ATOM 570 C CA . PHE A 1 74 ? 5.444 6.240 5.142 1.00 90.62 74 PHE A CA 1
ATOM 571 C C . PHE A 1 74 ? 5.518 6.394 3.603 1.00 90.62 74 PHE A C 1
ATOM 573 O O . PHE A 1 74 ? 6.290 7.216 3.089 1.00 90.62 74 PHE A O 1
ATOM 580 N N . PRO A 1 75 ? 4.744 5.603 2.836 1.00 91.19 75 PRO A N 1
ATOM 581 C CA . PRO A 1 75 ? 4.656 5.764 1.390 1.00 91.19 75 PRO A CA 1
ATOM 582 C C . PRO A 1 75 ? 4.230 7.179 1.007 1.00 91.19 75 PRO A C 1
ATOM 584 O O . PRO A 1 75 ? 3.408 7.789 1.684 1.00 91.19 75 PRO A O 1
ATOM 587 N N . ASN A 1 76 ? 4.793 7.712 -0.071 1.00 90.19 76 ASN A N 1
ATOM 588 C CA . ASN A 1 76 ? 4.485 9.048 -0.565 1.00 90.19 76 ASN A CA 1
ATOM 589 C C . ASN A 1 76 ? 3.675 9.031 -1.871 1.00 90.19 76 ASN A C 1
ATOM 591 O O . ASN A 1 76 ? 3.282 7.977 -2.363 1.00 90.19 76 ASN A O 1
ATOM 595 N N . THR A 1 77 ? 3.450 10.204 -2.461 1.00 87.88 77 THR A N 1
ATOM 596 C CA . THR A 1 77 ? 2.727 10.339 -3.736 1.00 87.88 77 THR A CA 1
ATOM 597 C C . THR A 1 77 ? 3.358 9.573 -4.904 1.00 87.88 77 THR A C 1
ATOM 599 O O . THR A 1 77 ? 2.633 9.026 -5.720 1.00 87.88 77 THR A O 1
ATOM 602 N N . THR A 1 78 ? 4.688 9.456 -4.976 1.00 90.62 78 THR A N 1
ATOM 603 C CA . THR A 1 78 ? 5.349 8.611 -5.990 1.00 90.62 78 THR A CA 1
ATOM 604 C C . THR A 1 78 ? 5.126 7.123 -5.721 1.00 90.62 78 THR A C 1
ATOM 606 O O . THR A 1 78 ? 4.969 6.346 -6.656 1.00 90.62 78 THR A O 1
ATOM 609 N N . ASP A 1 79 ? 5.095 6.723 -4.448 1.00 93.00 79 ASP A N 1
ATOM 6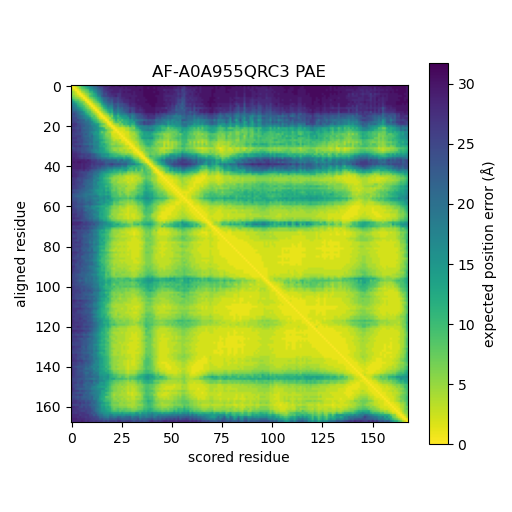10 C CA . ASP A 1 79 ? 4.794 5.342 -4.068 1.00 93.00 79 ASP A CA 1
ATOM 611 C C . ASP A 1 79 ? 3.332 4.978 -4.416 1.00 93.00 79 ASP A C 1
ATOM 613 O O . ASP A 1 79 ? 3.069 3.851 -4.833 1.00 93.00 79 ASP A O 1
ATOM 617 N N . LEU A 1 80 ? 2.400 5.939 -4.319 1.00 90.62 80 LEU A N 1
ATOM 618 C CA . LEU A 1 80 ? 1.003 5.777 -4.743 1.00 90.62 80 LEU A CA 1
ATOM 619 C C . LEU A 1 80 ? 0.879 5.527 -6.254 1.00 90.62 80 LEU A C 1
ATOM 621 O O . LEU A 1 80 ? 0.127 4.642 -6.653 1.00 90.62 80 LEU A O 1
ATOM 625 N N . ASP A 1 81 ? 1.631 6.250 -7.092 1.00 91.81 81 ASP A N 1
ATOM 626 C CA . ASP A 1 81 ? 1.624 6.031 -8.549 1.00 91.81 81 ASP A CA 1
ATOM 627 C C . ASP A 1 81 ? 2.025 4.587 -8.903 1.00 91.81 81 ASP A C 1
ATOM 629 O O . ASP A 1 81 ? 1.395 3.937 -9.738 1.00 91.81 81 ASP A O 1
ATOM 633 N N . PHE A 1 82 ? 3.058 4.055 -8.238 1.00 95.00 82 PHE A N 1
ATOM 634 C CA . PHE A 1 82 ? 3.479 2.666 -8.435 1.00 95.00 82 PHE A CA 1
ATOM 635 C C . PHE A 1 82 ? 2.453 1.663 -7.913 1.00 95.00 82 PHE A C 1
ATOM 637 O O . PHE A 1 82 ? 2.224 0.641 -8.557 1.00 95.00 82 PHE A O 1
ATOM 644 N N . PHE A 1 83 ? 1.830 1.941 -6.767 1.00 92.31 83 PHE A N 1
ATOM 645 C CA . PHE A 1 83 ? 0.791 1.077 -6.220 1.00 92.31 83 PHE A CA 1
ATOM 646 C C . PHE A 1 83 ? -0.415 0.979 -7.164 1.00 92.31 83 PHE A C 1
ATOM 648 O O . PHE A 1 83 ? -0.845 -0.125 -7.484 1.00 92.31 83 PHE A O 1
ATOM 655 N N . ARG A 1 84 ? -0.871 2.108 -7.715 1.00 90.81 84 ARG A N 1
ATOM 656 C CA . ARG A 1 84 ? -1.943 2.156 -8.722 1.00 90.81 84 ARG A CA 1
ATOM 657 C C . ARG A 1 84 ? -1.611 1.363 -9.978 1.00 90.81 84 ARG A C 1
ATOM 659 O O . ARG A 1 84 ? -2.449 0.624 -10.484 1.00 90.81 84 ARG A O 1
ATOM 666 N N . ALA A 1 85 ? -0.372 1.472 -10.454 1.00 94.12 85 ALA A N 1
ATOM 667 C CA . ALA A 1 85 ? 0.098 0.675 -11.580 1.00 94.12 85 ALA A CA 1
ATOM 668 C C . ALA A 1 85 ? 0.041 -0.836 -11.290 1.00 94.12 85 ALA A C 1
ATOM 670 O O . ALA A 1 85 ? -0.354 -1.616 -12.155 1.00 94.12 85 ALA A O 1
ATOM 671 N N . ILE A 1 86 ? 0.399 -1.255 -10.073 1.00 93.19 86 ILE A N 1
ATOM 672 C CA . ILE A 1 86 ? 0.301 -2.657 -9.641 1.00 93.19 86 ILE A CA 1
ATOM 673 C C . ILE A 1 86 ? -1.160 -3.106 -9.580 1.00 93.19 86 ILE A C 1
ATOM 675 O O . ILE A 1 86 ? -1.478 -4.179 -10.090 1.00 93.19 86 ILE A O 1
ATOM 679 N N . GLU A 1 87 ? -2.050 -2.300 -8.995 1.00 90.50 87 GLU A N 1
ATOM 680 C CA . GLU A 1 87 ? -3.479 -2.614 -8.937 1.00 90.50 87 GLU A CA 1
ATOM 681 C C . GLU A 1 87 ? -4.052 -2.793 -10.342 1.00 90.50 87 GLU A C 1
ATOM 683 O O . GLU A 1 87 ? -4.684 -3.821 -10.613 1.00 90.50 87 GLU A O 1
ATOM 688 N N . GLN A 1 88 ? -3.778 -1.840 -11.245 1.00 91.12 88 GLN A N 1
ATOM 689 C CA . GLN A 1 88 ? -4.205 -1.884 -12.642 1.00 91.12 88 GLN A CA 1
ATOM 690 C C . GLN A 1 88 ? -3.800 -3.206 -13.301 1.00 91.12 88 GLN A C 1
ATOM 692 O O . GLN A 1 88 ? -4.676 -3.940 -13.763 1.00 91.12 88 GLN A O 1
ATOM 697 N N . LEU A 1 89 ? -2.507 -3.543 -13.261 1.00 93.25 89 LEU A N 1
ATOM 698 C CA . LEU A 1 89 ? -1.973 -4.777 -13.840 1.00 93.25 89 LEU A CA 1
ATOM 699 C C . LEU A 1 89 ? -2.583 -6.037 -13.209 1.00 93.25 89 LEU A C 1
ATOM 701 O O . LEU A 1 89 ? -2.910 -6.985 -13.923 1.00 93.25 89 LEU A O 1
ATOM 705 N N . ALA A 1 90 ? -2.769 -6.056 -11.885 1.00 91.06 90 ALA A N 1
ATOM 706 C CA . ALA A 1 90 ? -3.365 -7.189 -11.177 1.00 91.06 90 ALA A CA 1
ATOM 707 C C . ALA A 1 90 ? -4.784 -7.481 -11.672 1.00 91.06 90 ALA A C 1
ATOM 709 O O . ALA A 1 90 ? -5.176 -8.631 -11.859 1.00 91.06 90 ALA A O 1
ATOM 710 N N . THR A 1 91 ? -5.564 -6.439 -11.916 1.00 88.25 91 THR A N 1
ATOM 711 C CA . THR A 1 91 ? -6.938 -6.622 -12.371 1.00 88.25 91 THR A CA 1
ATOM 712 C C . THR A 1 91 ? -7.036 -6.833 -13.876 1.00 88.25 91 THR A 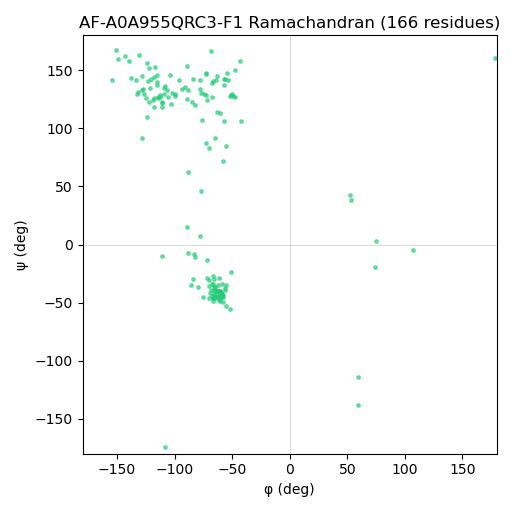C 1
ATOM 714 O O . THR A 1 91 ? -7.903 -7.592 -14.294 1.00 88.25 91 THR A O 1
ATOM 717 N N . GLU A 1 92 ? -6.132 -6.288 -14.693 1.00 90.75 92 GLU A N 1
ATOM 718 C CA . GLU A 1 92 ? -6.001 -6.731 -16.089 1.00 90.75 92 GLU A CA 1
ATOM 719 C C . GLU A 1 92 ? -5.739 -8.246 -16.148 1.00 90.75 92 GLU A C 1
ATOM 721 O O . GLU A 1 92 ? -6.312 -8.951 -16.980 1.00 90.75 92 GLU A O 1
ATOM 726 N N . GLN A 1 93 ? -4.926 -8.776 -15.227 1.00 90.06 93 GLN A N 1
ATOM 727 C CA . GLN A 1 93 ? -4.707 -10.214 -15.103 1.00 90.06 93 GLN A CA 1
ATOM 728 C C . GLN A 1 93 ? -5.978 -10.961 -14.659 1.00 90.06 93 GLN A C 1
ATOM 730 O O . GLN A 1 93 ? -6.315 -11.971 -15.277 1.00 90.06 93 GLN A O 1
ATOM 735 N N . ILE A 1 94 ? -6.726 -10.451 -13.668 1.00 89.31 94 ILE A N 1
ATOM 736 C CA . ILE A 1 94 ? -8.027 -11.021 -13.257 1.00 89.31 94 ILE A CA 1
ATOM 737 C C . ILE A 1 94 ? -9.014 -11.042 -14.425 1.00 89.31 94 ILE A C 1
ATOM 739 O O . ILE A 1 94 ? -9.670 -12.052 -14.644 1.00 89.31 94 ILE A O 1
ATOM 743 N N . GLN A 1 95 ? -9.125 -9.957 -15.189 1.00 88.19 95 GLN A N 1
ATOM 744 C CA . GLN A 1 95 ? -10.044 -9.876 -16.327 1.00 88.19 95 GLN A CA 1
ATOM 745 C C . GLN A 1 95 ? -9.697 -10.903 -17.410 1.00 88.19 95 GLN A C 1
ATOM 747 O O . GLN A 1 95 ? -10.594 -11.451 -18.044 1.00 88.19 95 GLN A O 1
ATOM 752 N N . ARG A 1 96 ? -8.406 -11.196 -17.605 1.00 87.94 96 ARG A N 1
ATOM 753 C CA . ARG A 1 96 ? -7.944 -12.190 -18.585 1.00 87.94 96 ARG A CA 1
ATOM 754 C C . ARG A 1 96 ? -8.071 -13.634 -18.100 1.00 87.94 96 ARG A C 1
ATOM 756 O O . ARG A 1 96 ? -8.326 -14.513 -18.913 1.00 87.94 96 ARG A O 1
ATOM 763 N N . GLN A 1 97 ? -7.832 -13.894 -16.815 1.00 88.50 97 GLN A N 1
ATOM 764 C CA . GLN A 1 97 ? -7.676 -15.254 -16.270 1.00 88.50 97 GLN A CA 1
ATOM 765 C C . GLN A 1 97 ? -8.831 -15.687 -15.354 1.00 88.50 97 GLN A C 1
ATOM 767 O O . GLN A 1 97 ? -8.889 -16.842 -14.942 1.00 88.50 97 GLN A O 1
ATOM 772 N N . GLY A 1 98 ? -9.722 -14.770 -14.981 1.00 84.88 98 GLY A N 1
ATOM 773 C CA . GLY A 1 98 ? -10.803 -14.971 -14.011 1.00 84.88 98 GLY A CA 1
ATOM 774 C C . GLY A 1 98 ? -10.349 -15.030 -12.547 1.00 84.88 98 GLY A C 1
ATOM 775 O O . GLY A 1 98 ? -11.159 -14.810 -11.649 1.00 84.88 98 GLY A O 1
ATOM 776 N N . ILE A 1 99 ? -9.065 -15.293 -12.285 1.00 84.81 99 ILE A N 1
ATOM 777 C CA . ILE A 1 99 ? -8.495 -15.456 -10.942 1.00 84.81 99 ILE A CA 1
ATOM 778 C C . ILE A 1 99 ? -7.118 -14.795 -10.828 1.00 84.81 99 ILE A C 1
ATOM 780 O O . ILE A 1 99 ? -6.419 -14.603 -11.821 1.00 84.81 99 ILE A O 1
ATOM 784 N N . LEU A 1 100 ? -6.717 -14.486 -9.594 1.00 82.81 100 LEU A N 1
ATOM 785 C CA . LEU A 1 100 ? -5.385 -13.992 -9.257 1.00 82.81 100 LEU A CA 1
ATOM 786 C C . LEU A 1 100 ? -4.769 -14.915 -8.205 1.00 82.81 100 LEU A C 1
ATOM 788 O O . LEU A 1 100 ? -5.228 -14.949 -7.065 1.00 82.81 100 LEU A O 1
ATOM 792 N N . ASN A 1 101 ? -3.751 -15.677 -8.601 1.00 82.94 101 ASN A N 1
ATOM 793 C CA . ASN A 1 101 ? -3.049 -16.600 -7.712 1.00 82.94 101 ASN A CA 1
ATOM 794 C C . ASN A 1 101 ? -1.789 -15.941 -7.152 1.00 82.94 101 ASN A C 1
ATOM 796 O O . ASN A 1 101 ? -1.081 -15.237 -7.868 1.00 82.94 101 ASN A O 1
ATOM 800 N N . ASN A 1 102 ? -1.496 -16.201 -5.878 1.00 86.69 102 ASN A N 1
ATOM 801 C CA . ASN A 1 102 ? -0.226 -15.810 -5.276 1.00 86.69 102 ASN A CA 1
ATOM 802 C C . ASN A 1 102 ? 0.859 -16.866 -5.580 1.00 86.69 102 ASN A C 1
ATOM 804 O O . ASN A 1 102 ? 0.551 -18.058 -5.531 1.00 86.69 102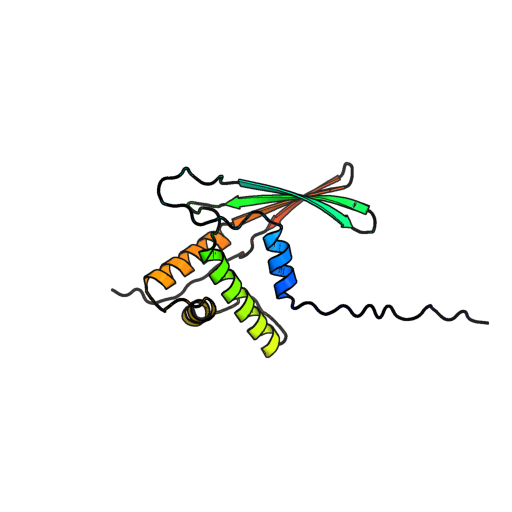 ASN A O 1
ATOM 808 N N . PRO A 1 103 ? 2.121 -16.461 -5.824 1.00 90.50 103 PRO A N 1
ATOM 809 C CA . PRO A 1 103 ? 2.583 -15.077 -5.929 1.00 90.50 103 PRO A CA 1
ATOM 810 C C . PRO A 1 103 ? 2.124 -14.409 -7.232 1.00 90.50 103 PRO A C 1
ATOM 812 O O . PRO A 1 103 ? 2.043 -15.045 -8.280 1.00 90.50 103 PRO A O 1
ATOM 815 N N . ILE A 1 104 ? 1.870 -13.102 -7.161 1.00 90.56 104 ILE A N 1
ATOM 816 C CA . ILE A 1 104 ? 1.545 -12.292 -8.336 1.00 90.56 104 ILE A CA 1
ATOM 817 C C . ILE A 1 104 ? 2.847 -11.758 -8.927 1.00 90.56 104 ILE A C 1
ATOM 819 O O . ILE A 1 104 ? 3.633 -11.109 -8.232 1.00 90.56 104 ILE A O 1
ATOM 823 N N . CYS A 1 105 ? 3.077 -12.023 -10.210 1.00 91.88 105 CYS A N 1
ATOM 824 C CA . CYS A 1 105 ? 4.318 -11.670 -10.886 1.00 91.88 105 CYS A CA 1
ATOM 825 C C . CYS A 1 105 ? 4.084 -10.590 -11.942 1.00 91.88 105 CYS A C 1
ATOM 827 O O . CYS A 1 105 ? 3.268 -10.753 -12.845 1.00 91.88 105 CYS A O 1
ATOM 829 N N . PHE A 1 106 ? 4.877 -9.522 -11.877 1.00 93.50 106 PHE A N 1
ATOM 830 C CA . PHE A 1 106 ? 4.871 -8.440 -12.858 1.00 93.50 106 PHE A CA 1
ATOM 831 C C . PHE A 1 106 ? 6.284 -8.168 -13.351 1.00 93.50 106 PHE A C 1
ATOM 833 O O . PHE A 1 106 ? 7.243 -8.213 -12.575 1.00 93.50 106 PHE A O 1
ATOM 840 N N . LYS A 1 107 ? 6.431 -7.806 -14.628 1.00 95.31 107 LYS A N 1
ATOM 841 C CA . LYS A 1 107 ? 7.718 -7.303 -15.112 1.00 95.31 107 LYS A CA 1
ATOM 842 C C . LYS A 1 107 ? 7.878 -5.850 -14.671 1.00 95.31 107 LYS A C 1
ATOM 844 O O . LYS A 1 107 ? 6.986 -5.030 -14.875 1.00 95.31 107 LYS A O 1
ATOM 849 N N . GLY A 1 108 ? 9.049 -5.492 -14.141 1.00 94.75 108 GLY A N 1
ATOM 850 C CA . GLY A 1 108 ? 9.291 -4.133 -13.640 1.00 94.75 108 GLY A CA 1
ATOM 851 C C . GLY A 1 108 ? 9.042 -3.034 -14.683 1.00 94.75 108 GLY A C 1
ATOM 852 O O . GLY A 1 108 ? 8.480 -1.999 -14.350 1.00 94.75 108 GLY A O 1
ATOM 853 N N . HIS A 1 109 ? 9.387 -3.264 -15.958 1.00 95.38 109 HIS A N 1
ATOM 854 C CA . HIS A 1 109 ? 9.108 -2.293 -17.027 1.00 95.38 109 HIS A CA 1
ATOM 855 C C . HIS A 1 109 ? 7.606 -2.088 -17.284 1.00 95.38 109 HIS A C 1
ATOM 857 O O . HIS A 1 109 ? 7.222 -0.992 -17.671 1.00 95.38 109 HIS A O 1
ATOM 863 N N . GLN A 1 110 ? 6.761 -3.100 -17.044 1.00 96.75 110 GLN A N 1
ATOM 864 C CA . GLN A 1 110 ? 5.306 -2.962 -17.172 1.00 96.75 110 GLN A CA 1
ATOM 865 C C . GLN A 1 110 ? 4.758 -2.053 -16.073 1.00 96.75 110 GLN A C 1
ATOM 867 O O . GLN A 1 110 ? 3.952 -1.173 -16.360 1.00 96.75 110 GLN A O 1
ATOM 872 N N . ILE A 1 111 ? 5.247 -2.209 -14.837 1.00 97.00 111 ILE A N 1
ATOM 873 C CA . ILE A 1 111 ? 4.875 -1.323 -13.727 1.00 97.00 111 ILE A CA 1
ATOM 874 C C . ILE A 1 111 ? 5.305 0.114 -14.038 1.00 97.00 111 ILE A C 1
ATOM 876 O O . ILE A 1 111 ? 4.501 1.031 -13.904 1.00 97.00 111 ILE A O 1
ATOM 880 N N . LEU A 1 112 ? 6.549 0.322 -14.492 1.00 97.19 112 LEU A N 1
ATOM 881 C CA . LEU A 1 112 ? 7.040 1.661 -14.838 1.00 97.19 112 LEU A CA 1
ATOM 882 C C . LEU A 1 112 ? 6.225 2.302 -15.967 1.00 97.19 112 LEU A C 1
ATOM 884 O O . LEU A 1 112 ? 5.831 3.457 -15.833 1.00 97.19 112 LEU A O 1
ATOM 888 N N . ALA A 1 113 ? 5.939 1.555 -17.036 1.00 97.19 113 ALA A N 1
ATOM 889 C CA . ALA A 1 113 ? 5.133 2.045 -18.151 1.00 97.19 113 ALA A CA 1
ATOM 890 C C . ALA A 1 113 ? 3.718 2.436 -17.698 1.00 97.19 113 ALA A C 1
ATOM 892 O O . ALA A 1 113 ? 3.255 3.527 -18.017 1.00 97.19 113 ALA A O 1
ATOM 893 N N . THR A 1 114 ? 3.072 1.593 -16.888 1.00 96.62 114 THR A N 1
ATOM 894 C CA . THR A 1 114 ? 1.726 1.853 -16.347 1.00 96.62 114 THR A CA 1
ATOM 895 C C . THR A 1 114 ? 1.726 3.064 -15.404 1.00 96.62 114 THR A C 1
ATOM 897 O O . THR A 1 114 ? 0.823 3.890 -15.448 1.00 96.62 114 THR A O 1
ATOM 900 N N . ALA A 1 115 ? 2.795 3.249 -14.623 1.00 95.19 115 ALA A N 1
ATOM 901 C CA . ALA A 1 115 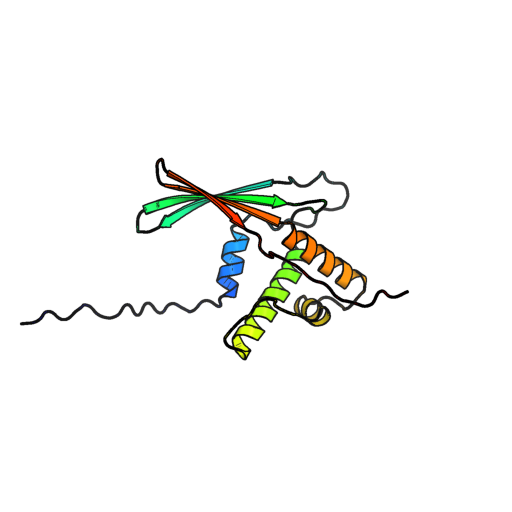? 3.002 4.425 -13.773 1.00 95.19 115 ALA A CA 1
ATOM 902 C C . ALA A 1 115 ? 3.485 5.676 -14.543 1.00 95.19 115 ALA A C 1
ATOM 904 O O . ALA A 1 115 ? 3.869 6.668 -13.918 1.00 95.19 115 ALA A O 1
ATOM 905 N N . SER A 1 116 ? 3.527 5.636 -15.882 1.00 95.81 116 SER A N 1
ATOM 906 C CA . SER A 1 116 ? 4.038 6.719 -16.738 1.00 95.81 116 SER A CA 1
ATOM 907 C C . SER A 1 116 ? 5.455 7.186 -16.360 1.00 95.81 116 SER A C 1
ATOM 909 O O . SER A 1 116 ? 5.776 8.376 -16.390 1.00 95.81 116 SER A O 1
ATOM 911 N N . LYS A 1 117 ? 6.328 6.246 -15.973 1.00 95.00 117 LYS A N 1
ATOM 912 C CA . LYS A 1 117 ? 7.744 6.487 -15.659 1.00 95.00 117 LYS A CA 1
ATOM 913 C C . LYS A 1 117 ? 8.635 5.910 -16.754 1.00 95.00 117 LYS A C 1
ATOM 915 O O . LYS A 1 117 ? 8.474 4.764 -17.168 1.00 95.00 117 LYS A O 1
ATOM 920 N N . SER A 1 118 ? 9.649 6.669 -17.156 1.00 93.94 118 SER A N 1
ATOM 921 C CA . SER A 1 118 ? 10.670 6.175 -18.082 1.00 93.94 118 SER A CA 1
ATOM 922 C C . SER A 1 118 ? 11.474 5.020 -17.463 1.00 93.94 118 SER A C 1
ATOM 924 O O . SER A 1 118 ? 11.817 5.081 -16.277 1.00 93.94 118 SER A O 1
ATOM 926 N N . PRO A 1 119 ? 11.841 3.983 -18.237 1.00 93.25 119 PRO A N 1
ATOM 927 C CA . PRO A 1 119 ? 12.647 2.871 -17.745 1.00 93.25 119 PRO A CA 1
ATOM 928 C C . PRO A 1 119 ? 14.100 3.313 -17.526 1.00 93.25 119 PRO A C 1
ATOM 930 O O . PRO A 1 119 ? 14.953 3.201 -18.401 1.00 93.25 119 PRO A O 1
ATOM 933 N N . SER A 1 120 ? 14.385 3.837 -16.335 1.00 93.75 120 SER A N 1
ATOM 934 C CA . SER A 1 120 ? 15.715 4.294 -15.926 1.00 93.75 120 SER A CA 1
ATOM 935 C C . SER A 1 120 ? 16.164 3.601 -14.641 1.00 93.75 120 SER A C 1
ATOM 937 O O . SER A 1 120 ? 15.340 3.176 -13.828 1.00 93.75 120 SER A O 1
ATOM 939 N N . GLY A 1 121 ? 17.479 3.521 -14.408 1.00 92.44 121 GLY A N 1
ATOM 940 C CA . GLY A 1 121 ? 18.022 2.950 -13.168 1.00 92.44 121 GLY A CA 1
ATOM 941 C C . GLY A 1 121 ? 17.472 3.628 -11.905 1.00 92.44 121 GLY A C 1
ATOM 942 O O . GLY A 1 121 ? 17.206 2.952 -10.909 1.00 92.44 121 GLY A O 1
ATOM 943 N N . GLN A 1 122 ? 17.225 4.940 -11.974 1.00 93.62 122 GLN A N 1
ATOM 944 C CA . GLN A 1 122 ? 16.595 5.703 -10.899 1.00 93.62 122 GLN A CA 1
ATOM 945 C C . GLN A 1 122 ? 15.133 5.285 -10.688 1.00 93.62 122 GLN A C 1
ATOM 947 O O . GLN A 1 122 ? 14.747 5.014 -9.555 1.00 93.62 122 GLN A O 1
ATOM 952 N N . SER A 1 123 ? 14.343 5.143 -11.753 1.00 94.94 123 SER A N 1
ATOM 953 C CA . SER A 1 123 ? 12.938 4.715 -11.660 1.00 94.94 123 SER A CA 1
ATOM 954 C C . SER A 1 123 ? 12.803 3.293 -11.112 1.00 94.94 123 SER A C 1
ATOM 956 O O . SER A 1 123 ? 11.952 3.038 -10.263 1.00 94.94 123 SER A O 1
ATOM 958 N N . TYR A 1 124 ? 13.695 2.375 -11.499 1.00 95.00 124 TYR A N 1
ATOM 959 C CA . TYR A 1 124 ? 13.749 1.048 -10.881 1.00 95.00 124 TYR A CA 1
ATOM 960 C C . TYR A 1 124 ? 14.144 1.114 -9.404 1.00 95.00 124 TYR A C 1
ATOM 962 O O . TYR A 1 124 ? 13.579 0.391 -8.589 1.00 95.00 124 TYR A O 1
ATOM 970 N N . LYS A 1 125 ? 15.091 1.980 -9.024 1.00 94.00 125 LYS A N 1
ATOM 971 C CA . LYS A 1 125 ? 15.466 2.178 -7.615 1.00 94.00 125 LYS A CA 1
ATOM 972 C C . LYS A 1 125 ? 14.292 2.714 -6.789 1.00 94.00 125 LYS A C 1
ATOM 974 O O . LYS A 1 125 ? 14.098 2.261 -5.663 1.00 94.00 125 LYS A O 1
ATOM 979 N N . GLU A 1 126 ? 13.515 3.638 -7.343 1.00 94.69 126 GLU A N 1
ATOM 980 C CA . GLU A 1 126 ? 12.302 4.171 -6.716 1.00 94.69 126 GLU A CA 1
ATOM 981 C C . GLU A 1 126 ? 11.226 3.096 -6.569 1.00 94.69 126 GLU A C 1
ATOM 983 O O . GLU A 1 126 ? 10.720 2.916 -5.465 1.00 94.69 126 GLU A O 1
ATOM 988 N N . LEU A 1 127 ? 10.966 2.306 -7.615 1.00 95.94 127 LEU A N 1
ATOM 989 C CA . LEU A 1 127 ? 10.045 1.169 -7.552 1.00 95.94 127 LEU A CA 1
ATOM 990 C C . LEU A 1 127 ? 10.468 0.154 -6.479 1.00 95.94 127 LEU A C 1
ATOM 992 O O . LEU A 1 127 ? 9.651 -0.269 -5.663 1.00 95.94 127 LEU A O 1
ATOM 996 N N . ARG A 1 128 ? 11.758 -0.201 -6.415 1.00 94.44 128 ARG A N 1
ATOM 997 C CA . ARG A 1 128 ? 12.269 -1.115 -5.381 1.00 94.44 128 ARG A CA 1
ATOM 998 C C . ARG A 1 128 ? 12.056 -0.564 -3.974 1.00 94.44 128 ARG A C 1
ATOM 1000 O O . ARG A 1 128 ? 11.653 -1.310 -3.084 1.00 94.44 128 ARG A O 1
ATOM 1007 N N . ARG A 1 129 ? 12.308 0.734 -3.778 1.00 93.75 129 ARG A N 1
ATOM 1008 C CA . ARG A 1 129 ? 12.083 1.411 -2.495 1.00 93.75 129 ARG A CA 1
ATOM 1009 C C . ARG A 1 129 ? 10.595 1.450 -2.142 1.00 93.75 129 ARG A C 1
ATOM 1011 O O . ARG A 1 129 ? 10.273 1.174 -0.994 1.00 93.75 129 ARG A O 1
ATOM 1018 N N . CYS A 1 130 ? 9.715 1.737 -3.100 1.00 94.44 130 CYS A N 1
ATOM 1019 C CA . CYS A 1 130 ? 8.262 1.695 -2.925 1.00 94.44 130 CYS A CA 1
ATOM 1020 C C . CYS A 1 130 ? 7.807 0.321 -2.415 1.00 94.44 130 CYS A C 1
ATOM 1022 O O . CYS A 1 130 ? 7.189 0.224 -1.356 1.00 94.44 130 CYS A O 1
ATOM 1024 N N . LEU A 1 131 ? 8.201 -0.754 -3.103 1.00 94.69 131 LEU A N 1
ATOM 1025 C CA . LEU A 1 131 ? 7.845 -2.118 -2.712 1.00 94.69 131 LEU A CA 1
ATOM 1026 C C . LEU A 1 131 ? 8.372 -2.483 -1.316 1.00 94.69 131 LEU A C 1
ATOM 1028 O O . LEU A 1 131 ? 7.659 -3.100 -0.528 1.00 94.69 131 LEU A O 1
ATOM 1032 N N . ALA A 1 132 ? 9.594 -2.060 -0.980 1.00 93.12 132 ALA A N 1
ATOM 1033 C CA . ALA A 1 132 ? 10.158 -2.285 0.347 1.00 93.12 132 ALA A CA 1
ATOM 1034 C C . ALA A 1 132 ? 9.401 -1.523 1.450 1.00 93.12 132 ALA A C 1
ATOM 1036 O O . ALA A 1 132 ? 9.168 -2.087 2.518 1.00 93.12 132 ALA A O 1
ATOM 1037 N N . LYS A 1 133 ? 8.964 -0.280 1.187 1.00 92.94 133 LYS A N 1
ATOM 1038 C CA . LYS A 1 133 ? 8.099 0.481 2.105 1.00 92.94 133 LYS A CA 1
ATOM 1039 C C . LYS A 1 133 ? 6.773 -0.239 2.340 1.00 92.94 133 LYS A C 1
ATOM 1041 O O . LYS A 1 133 ? 6.379 -0.405 3.487 1.00 92.94 133 LYS A O 1
ATOM 1046 N N . LEU A 1 134 ? 6.103 -0.679 1.272 1.00 92.44 134 LEU A N 1
ATOM 1047 C CA . LEU A 1 134 ? 4.796 -1.341 1.358 1.00 92.44 134 LEU A CA 1
ATOM 1048 C C . LEU A 1 134 ? 4.871 -2.699 2.071 1.00 92.44 134 LEU A C 1
ATOM 1050 O O . LEU A 1 134 ? 3.972 -3.025 2.840 1.00 92.44 134 LEU A O 1
ATOM 1054 N N . ASN A 1 135 ? 5.956 -3.453 1.876 1.00 93.69 135 ASN A N 1
ATOM 1055 C CA . ASN A 1 135 ? 6.223 -4.692 2.614 1.00 93.69 135 ASN A CA 1
ATOM 1056 C C . ASN A 1 135 ? 6.506 -4.438 4.106 1.00 93.69 135 ASN A C 1
ATOM 1058 O O . ASN A 1 135 ? 6.153 -5.244 4.959 1.00 93.69 135 ASN A O 1
ATOM 1062 N N . ALA A 1 136 ? 7.151 -3.316 4.434 1.00 92.94 136 ALA A N 1
ATOM 1063 C CA . ALA A 1 136 ? 7.482 -2.951 5.811 1.00 92.94 136 ALA A CA 1
ATOM 1064 C C . ALA A 1 136 ? 6.324 -2.290 6.578 1.00 92.94 136 ALA A C 1
ATOM 1066 O O . ALA A 1 136 ? 6.441 -2.102 7.789 1.00 92.94 136 ALA A O 1
ATOM 1067 N N . LEU A 1 137 ? 5.233 -1.902 5.909 1.00 91.94 137 LEU A N 1
ATOM 1068 C CA . LEU A 1 137 ? 4.052 -1.370 6.583 1.00 91.94 137 LEU A CA 1
ATOM 1069 C C . LEU A 1 137 ? 3.304 -2.488 7.303 1.00 91.94 137 LEU A C 1
ATOM 1071 O O . LEU A 1 137 ? 2.942 -3.491 6.684 1.00 91.94 137 LEU A O 1
ATOM 1075 N N . SER A 1 138 ? 3.010 -2.278 8.582 1.00 93.12 138 SER A N 1
ATOM 1076 C CA . SER A 1 138 ? 2.080 -3.115 9.334 1.00 93.12 138 SER A CA 1
ATOM 1077 C C . SER A 1 138 ? 0.849 -2.322 9.755 1.00 93.12 138 SER A C 1
ATOM 1079 O O . SER A 1 138 ? 0.901 -1.118 10.022 1.00 93.12 138 SER A O 1
ATOM 1081 N N . PHE A 1 139 ? -0.278 -3.021 9.782 1.00 92.06 139 PHE A N 1
ATOM 1082 C CA . PHE A 1 139 ? -1.572 -2.499 10.182 1.00 92.06 139 PHE A CA 1
ATOM 1083 C C . PHE A 1 139 ? -2.028 -3.288 11.393 1.00 92.06 139 PHE A C 1
ATOM 1085 O O . PHE A 1 139 ? -2.125 -4.508 11.319 1.00 92.06 139 PHE A O 1
ATOM 1092 N N . GLU A 1 140 ? -2.323 -2.602 12.485 1.00 94.25 140 GLU A N 1
ATOM 1093 C CA . GLU A 1 140 ? -3.005 -3.157 13.645 1.00 94.25 140 GLU A CA 1
ATOM 1094 C C . GLU A 1 140 ? -4.437 -2.633 13.642 1.00 94.25 140 GLU A C 1
ATOM 1096 O O . GLU A 1 140 ? -4.679 -1.429 13.539 1.00 94.25 140 GLU A O 1
ATOM 1101 N N . VAL A 1 141 ? -5.400 -3.543 13.726 1.00 92.00 141 VAL A N 1
ATOM 1102 C CA . VAL A 1 141 ? -6.818 -3.208 13.760 1.00 92.00 141 VAL A CA 1
ATOM 1103 C C . VAL A 1 141 ? -7.384 -3.604 15.103 1.00 92.00 141 VAL A C 1
ATOM 1105 O O . VAL A 1 141 ? -7.316 -4.765 15.502 1.00 92.00 141 VAL A O 1
ATOM 1108 N N . VAL A 1 142 ? -8.009 -2.635 15.759 1.00 93.75 142 VAL A N 1
ATOM 1109 C CA . VAL A 1 142 ? -8.757 -2.819 16.994 1.00 93.75 142 VAL A CA 1
ATOM 1110 C C . VAL A 1 142 ? -10.232 -2.613 16.690 1.00 93.75 142 VAL A C 1
ATOM 1112 O O . VAL A 1 142 ? -10.649 -1.556 16.214 1.00 93.75 142 VAL A O 1
ATOM 1115 N N . ARG A 1 143 ? -11.045 -3.629 16.969 1.00 91.88 143 ARG A N 1
ATOM 1116 C CA . ARG A 1 143 ? -12.504 -3.565 16.870 1.00 91.88 143 ARG A CA 1
ATOM 1117 C C . ARG A 1 143 ? -13.120 -3.627 18.255 1.00 91.88 143 ARG A C 1
ATOM 1119 O O . ARG A 1 143 ? -12.969 -4.636 18.945 1.00 91.88 143 ARG A O 1
ATOM 1126 N N . THR A 1 144 ? -13.911 -2.619 18.596 1.00 91.56 144 THR A N 1
ATOM 1127 C CA . THR A 1 144 ? -14.614 -2.534 19.880 1.00 91.56 144 THR A CA 1
ATOM 1128 C C . THR A 1 144 ? -16.127 -2.648 19.679 1.00 91.56 144 THR A C 1
ATOM 1130 O O . THR A 1 144 ? -16.727 -1.913 18.891 1.00 91.56 144 THR A O 1
ATOM 1133 N N . ASP A 1 145 ? -16.743 -3.577 20.412 1.00 88.38 145 ASP A N 1
ATOM 1134 C CA . ASP A 1 145 ? -18.189 -3.830 20.471 1.00 88.38 145 ASP A CA 1
ATOM 1135 C C . ASP A 1 145 ? -18.627 -3.844 21.946 1.00 88.38 145 ASP A C 1
ATOM 1137 O O . ASP A 1 145 ? -18.509 -4.852 22.655 1.00 88.38 145 ASP A O 1
ATOM 1141 N N . GLY A 1 146 ? -19.044 -2.677 22.446 1.00 85.88 146 GLY A N 1
ATOM 1142 C CA . GLY A 1 146 ? -19.315 -2.466 23.868 1.00 85.88 146 GLY A CA 1
ATOM 1143 C C . GLY 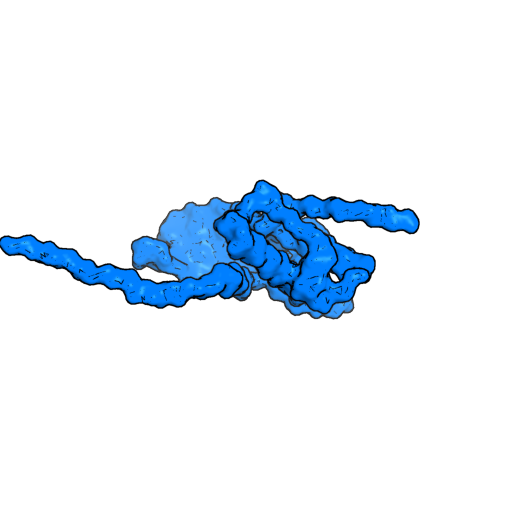A 1 146 ? -18.071 -2.732 24.723 1.00 85.88 146 GLY A C 1
ATOM 1144 O O . GLY A 1 146 ? -17.085 -2.012 24.620 1.00 85.88 146 GLY A O 1
ATOM 1145 N N . LYS A 1 147 ? -18.121 -3.776 25.563 1.00 87.44 147 LYS A N 1
ATOM 1146 C CA . LYS A 1 147 ? -16.998 -4.212 26.419 1.00 87.44 147 LYS A CA 1
ATOM 1147 C C . LYS A 1 147 ? -16.044 -5.206 25.741 1.00 87.44 147 LYS A C 1
ATOM 1149 O O . LYS A 1 147 ? -15.054 -5.595 26.347 1.00 87.44 147 LYS A O 1
ATOM 1154 N N . ARG A 1 148 ? -16.366 -5.692 24.537 1.00 89.81 148 ARG A N 1
ATOM 1155 C CA . ARG A 1 148 ? -15.549 -6.684 23.825 1.00 89.81 148 ARG A CA 1
ATOM 1156 C C . ARG A 1 148 ? -14.587 -5.985 22.880 1.00 89.81 148 ARG A C 1
ATOM 1158 O O . ARG A 1 148 ? -15.007 -5.147 22.084 1.00 89.81 148 ARG A O 1
ATOM 1165 N N . GLU A 1 149 ? -13.333 -6.410 22.913 1.00 92.69 149 GLU A N 1
ATOM 1166 C CA . GLU A 1 149 ? -12.286 -5.962 22.004 1.00 92.69 149 GLU A CA 1
ATOM 1167 C C . GLU A 1 149 ? -11.761 -7.142 21.182 1.00 92.69 149 GLU A C 1
ATOM 1169 O O . GLU A 1 149 ? -11.698 -8.278 21.657 1.00 92.69 149 GLU A O 1
ATOM 1174 N N . ARG A 1 150 ? -11.425 -6.883 19.919 1.00 92.38 150 ARG A N 1
ATOM 1175 C CA . ARG A 1 150 ? -10.670 -7.803 19.068 1.00 92.38 150 ARG A CA 1
ATOM 1176 C C . ARG A 1 150 ? -9.541 -7.044 18.403 1.00 92.38 150 ARG A C 1
ATOM 1178 O O . ARG A 1 150 ? -9.804 -6.014 17.788 1.00 92.38 150 ARG A O 1
ATOM 1185 N N . VAL A 1 151 ? -8.340 -7.600 18.478 1.00 93.69 151 VAL A N 1
ATOM 1186 C CA . VAL A 1 151 ? -7.132 -7.029 17.884 1.00 93.69 151 VAL A CA 1
ATOM 1187 C C . VAL A 1 151 ? -6.549 -8.027 16.893 1.00 93.69 151 VAL A C 1
ATOM 1189 O O . VAL A 1 151 ? -6.486 -9.221 17.187 1.00 93.69 151 VAL A O 1
ATOM 1192 N N . TRP A 1 152 ? -6.159 -7.560 15.712 1.00 93.50 152 TRP A N 1
ATOM 1193 C CA . TRP A 1 152 ? -5.411 -8.358 14.742 1.00 93.50 152 TRP A CA 1
ATOM 1194 C C . TRP A 1 152 ? -4.495 -7.471 13.905 1.00 93.50 152 TRP A C 1
ATOM 1196 O O . TRP A 1 152 ? -4.714 -6.266 13.800 1.00 93.50 152 TRP A O 1
ATOM 1206 N N . GLY A 1 153 ? -3.477 -8.082 13.301 1.00 91.69 153 GLY A N 1
ATOM 1207 C CA . GLY A 1 153 ? -2.526 -7.401 12.431 1.00 91.69 153 GLY A CA 1
ATOM 1208 C C . GLY A 1 153 ? -2.573 -7.917 10.996 1.00 91.69 153 GLY A C 1
ATOM 1209 O O . GLY A 1 153 ? -2.922 -9.076 10.768 1.00 91.69 153 GLY A O 1
ATOM 1210 N N . PHE A 1 154 ? -2.214 -7.074 10.028 1.00 91.00 154 PHE A N 1
ATOM 1211 C CA . PHE A 1 154 ? -1.983 -7.492 8.644 1.00 91.00 154 PHE A CA 1
ATOM 1212 C C . PHE A 1 154 ? -0.962 -6.597 7.924 1.00 91.00 154 PHE A C 1
ATOM 1214 O O . PHE A 1 154 ? -0.606 -5.517 8.397 1.00 91.00 154 PHE A O 1
ATOM 1221 N N . HIS A 1 155 ? -0.510 -7.057 6.757 1.00 90.19 155 HIS A N 1
ATOM 1222 C CA . HIS A 1 155 ? 0.360 -6.332 5.829 1.00 90.19 155 HIS A CA 1
ATOM 1223 C C . HIS A 1 155 ? -0.329 -6.212 4.464 1.00 90.19 155 HIS A C 1
ATOM 1225 O O . HIS A 1 155 ? -1.107 -7.092 4.098 1.00 90.19 155 HIS A O 1
ATOM 1231 N N . ILE A 1 156 ? -0.027 -5.159 3.692 1.00 86.00 156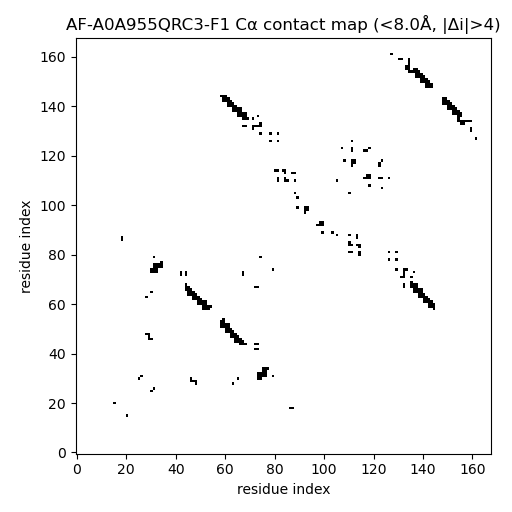 ILE A N 1
ATOM 1232 C CA . ILE A 1 156 ? -0.502 -5.050 2.296 1.00 86.00 156 ILE A CA 1
ATOM 1233 C C . ILE A 1 156 ? 0.167 -6.130 1.439 1.00 86.00 156 ILE A C 1
ATOM 1235 O O . ILE A 1 156 ? -0.505 -6.870 0.725 1.00 86.00 156 ILE A O 1
ATOM 1239 N N . PHE A 1 157 ? 1.491 -6.248 1.552 1.00 89.69 157 PHE A N 1
ATOM 1240 C CA . PHE A 1 157 ? 2.262 -7.330 0.956 1.00 89.69 157 PHE A CA 1
ATOM 1241 C C . PHE A 1 157 ? 2.929 -8.125 2.069 1.00 89.69 157 PHE A C 1
ATOM 1243 O O . PHE A 1 157 ? 3.739 -7.583 2.813 1.00 89.69 157 PHE A O 1
ATOM 1250 N N . ASN A 1 158 ? 2.579 -9.407 2.178 1.00 88.25 158 ASN A N 1
ATOM 1251 C CA . ASN A 1 158 ? 3.192 -10.307 3.156 1.00 88.25 158 ASN A CA 1
ATOM 1252 C C . ASN A 1 158 ? 4.642 -10.662 2.785 1.00 88.25 158 ASN A C 1
ATOM 1254 O O . ASN A 1 158 ? 5.458 -10.970 3.647 1.00 88.25 158 ASN A O 1
ATOM 1258 N N . SER A 1 159 ? 4.950 -10.650 1.487 1.00 90.69 159 SER A N 1
ATOM 1259 C CA . SER A 1 159 ? 6.283 -10.912 0.955 1.00 90.69 159 SER A CA 1
ATOM 1260 C C . SER A 1 159 ? 6.456 -10.234 -0.398 1.00 90.69 159 SER A C 1
ATOM 1262 O O . SER A 1 159 ? 5.549 -10.275 -1.231 1.00 90.69 159 SER A O 1
ATOM 1264 N N . VAL A 1 160 ? 7.644 -9.687 -0.646 1.00 92.38 160 VAL A N 1
ATOM 1265 C CA . VAL A 1 160 ? 8.047 -9.139 -1.945 1.00 92.38 160 VAL A CA 1
ATOM 1266 C C . VAL A 1 160 ? 9.364 -9.780 -2.364 1.00 92.38 160 VAL A C 1
ATOM 1268 O O . VAL A 1 160 ? 10.339 -9.739 -1.615 1.00 92.38 160 VAL A O 1
ATOM 1271 N N . TYR A 1 161 ? 9.404 -10.296 -3.591 1.00 91.12 161 TYR A N 1
ATOM 1272 C CA . TYR A 1 161 ? 10.610 -10.821 -4.228 1.00 91.12 161 TYR A CA 1
ATOM 1273 C C . TYR A 1 161 ? 10.961 -9.968 -5.444 1.00 91.12 161 TYR A C 1
ATOM 1275 O O . TYR A 1 161 ? 10.082 -9.525 -6.182 1.00 91.12 161 TYR A O 1
ATOM 1283 N N . GLN A 1 162 ? 12.251 -9.704 -5.633 1.00 87.69 162 GLN A N 1
ATOM 1284 C CA . GLN A 1 162 ? 12.762 -8.923 -6.754 1.00 87.69 162 GLN A CA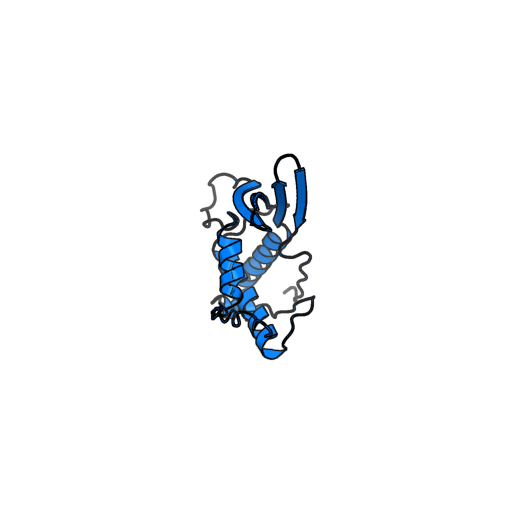 1
ATOM 1285 C C . GLN A 1 162 ? 13.943 -9.663 -7.364 1.00 87.69 162 GLN A C 1
ATOM 1287 O O . GLN A 1 162 ? 14.878 -10.028 -6.655 1.00 87.69 162 GLN A O 1
ATOM 1292 N N . GLU A 1 163 ? 13.908 -9.832 -8.678 1.00 87.19 163 GLU A N 1
ATOM 1293 C CA . GLU A 1 163 ? 14.971 -10.451 -9.458 1.00 87.19 163 GLU A CA 1
ATOM 1294 C C . GLU A 1 163 ? 15.434 -9.470 -10.538 1.00 87.19 163 GLU A C 1
ATOM 1296 O O . GLU A 1 163 ? 14.634 -8.725 -11.113 1.00 87.19 163 GLU A O 1
ATOM 1301 N N . GLY A 1 164 ? 16.740 -9.425 -10.783 1.00 81.31 164 GLY A N 1
ATOM 1302 C CA . GLY A 1 164 ? 17.319 -8.591 -11.824 1.00 81.31 164 GLY A CA 1
ATOM 1303 C C . GLY A 1 164 ? 18.835 -8.699 -11.872 1.00 81.31 164 GLY A C 1
ATOM 1304 O O . GLY A 1 164 ? 19.482 -9.094 -10.903 1.00 81.31 164 GLY A O 1
ATOM 1305 N N . GLU A 1 165 ? 19.404 -8.314 -13.007 1.00 72.62 165 GLU A N 1
ATOM 1306 C CA . GLU A 1 165 ? 20.846 -8.341 -13.216 1.00 72.62 165 GLU A CA 1
ATOM 1307 C C . GLU A 1 165 ? 21.523 -7.166 -12.504 1.00 72.62 165 GLU A C 1
ATOM 1309 O O . GLU A 1 165 ? 21.139 -5.997 -12.647 1.00 72.62 165 GLU A O 1
ATOM 1314 N N . LYS A 1 166 ? 22.574 -7.469 -11.742 1.00 67.81 166 LYS A N 1
ATOM 1315 C CA . LYS A 1 166 ? 23.479 -6.447 -11.225 1.00 67.81 166 LYS A CA 1
ATOM 1316 C C . LYS A 1 166 ? 24.370 -6.009 -12.386 1.00 67.81 166 LYS A C 1
ATOM 1318 O O . LYS A 1 166 ? 25.249 -6.762 -12.790 1.00 67.81 166 LYS A O 1
ATOM 1323 N N . LYS A 1 167 ? 24.150 -4.808 -12.928 1.00 58.44 167 LYS A N 1
ATOM 1324 C CA . LYS A 1 167 ? 25.127 -4.208 -13.847 1.00 58.44 167 LYS A CA 1
ATOM 1325 C C . LYS A 1 167 ? 26.427 -3.980 -13.070 1.00 58.44 167 LYS A C 1
ATOM 1327 O O . LYS A 1 167 ? 26.411 -3.248 -12.077 1.00 58.44 167 LYS A O 1
ATOM 1332 N N . SER A 1 168 ? 27.469 -4.709 -13.473 1.00 44.91 168 SER A N 1
ATOM 1333 C CA . SER A 1 168 ? 28.856 -4.528 -13.035 1.00 44.91 168 SER A CA 1
ATOM 1334 C C . SER A 1 168 ? 29.391 -3.167 -13.452 1.00 44.91 168 SER A C 1
ATOM 1336 O O . SER A 1 168 ? 28.873 -2.603 -14.442 1.00 44.91 168 SER A O 1
#

Mean predicted aligned error: 9.7 Å

Radius of gyration: 20.37 Å; Cα contacts (8 Å, |Δi|>4): 193; chains: 1; bounding box: 83×38×45 Å

Secondary structure (DSSP, 8-state):
-PPPPPPP---------HHHHHHHHHHTSTT-B--PPTTS-PPPSEEEEEEEEEETTEEEEEEEEEEE-TTPPPPBHHHHHHHHHHHHHHHHHHHHHS--PSSP---HHHHHHHTT----HHHHHHHHHHHHHHHHEEEEEEEEETTEEEEEEE-S-S----------

Solvent-accessible surface area (backbone atoms only — not comparable to full-atom values): 10335 Å² total; per-residue (Å²): 134,86,81,80,78,83,77,82,84,73,68,81,68,73,78,66,58,69,62,62,52,54,50,55,55,53,67,71,41,92,54,73,34,78,78,73,67,91,89,65,76,84,75,73,56,61,47,77,48,74,52,76,48,72,57,96,90,38,82,30,44,37,35,41,37,39,36,42,32,87,96,37,67,64,45,26,58,71,37,48,41,47,49,50,20,47,52,53,52,53,47,55,43,25,73,74,64,78,52,81,64,85,82,78,85,78,59,69,66,57,37,32,52,64,44,75,40,70,94,40,76,64,51,51,51,50,52,51,49,36,53,52,32,46,45,34,29,40,36,40,38,39,39,37,53,90,92,45,76,47,76,52,73,51,50,88,34,90,74,87,87,86,85,79,84,79,83,126

Sequence (168 aa):
MKKSPPDSTDLEVLIEPRYLLAEKQLASIPLWEPKKKTGKGQSPREKTVGFTTVVKGKPIKVTIKVLSGGNYEFPNTTDLDFFRAIEQLATEQIQRQGILNNPICFKGHQILATASKSPSGQSYKELRRCLAKLNALSFEVVRTDGKRERVWGFHIFNSVYQEGEKKS